Protein AF-I4G3A7-F1 (afdb_monomer_lite)

Structure (mmCIF, N/CA/C/O backbone):
data_AF-I4G3A7-F1
#
_entry.id   AF-I4G3A7-F1
#
loop_
_atom_site.group_PDB
_atom_site.id
_atom_site.type_symbol
_atom_site.label_atom_id
_atom_site.label_alt_id
_atom_site.label_comp_id
_atom_site.label_asym_id
_atom_site.label_entity_id
_atom_site.label_seq_id
_atom_site.pdbx_PDB_ins_code
_atom_sit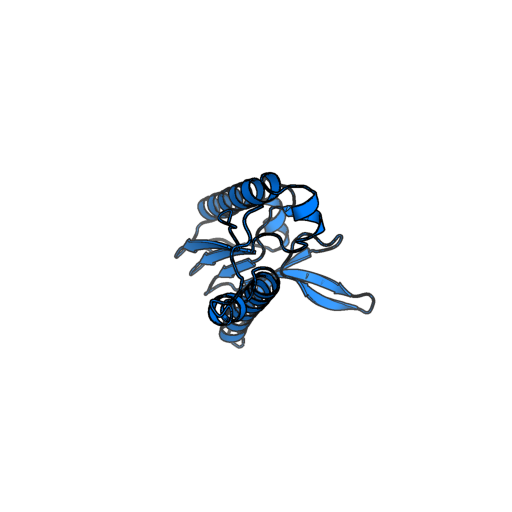e.Cartn_x
_atom_site.Cartn_y
_atom_site.Cartn_z
_atom_site.occupancy
_atom_site.B_iso_or_equiv
_atom_site.auth_seq_id
_atom_site.auth_comp_id
_atom_site.auth_asym_id
_atom_site.auth_atom_id
_atom_site.pdbx_PDB_model_num
ATOM 1 N N . MET A 1 1 ? 19.631 -20.816 -4.560 1.00 41.25 1 MET A N 1
ATOM 2 C CA . MET A 1 1 ? 18.477 -19.892 -4.597 1.00 41.25 1 MET A CA 1
ATOM 3 C C . MET A 1 1 ? 18.712 -18.832 -3.541 1.00 41.25 1 MET A C 1
ATOM 5 O O . MET A 1 1 ? 18.935 -19.203 -2.401 1.00 41.25 1 MET A O 1
ATOM 9 N N . SER A 1 2 ? 18.737 -17.554 -3.912 1.00 40.97 2 SER A N 1
ATOM 10 C CA . SER A 1 2 ? 18.621 -16.461 -2.939 1.00 40.97 2 SER A CA 1
ATOM 11 C C . SER A 1 2 ? 17.173 -16.440 -2.436 1.00 40.97 2 SER A C 1
ATOM 13 O O . SER A 1 2 ? 16.258 -16.617 -3.243 1.00 40.97 2 SER A O 1
ATOM 15 N N . GLU A 1 3 ? 16.963 -16.288 -1.128 1.00 55.00 3 GLU A N 1
ATOM 16 C CA . GLU A 1 3 ? 15.640 -16.064 -0.536 1.00 55.00 3 GLU A CA 1
ATOM 17 C C . GLU A 1 3 ? 15.055 -14.759 -1.095 1.00 55.00 3 GLU A C 1
ATOM 19 O O . GLU A 1 3 ? 15.382 -13.656 -0.658 1.00 55.00 3 GLU A O 1
ATOM 24 N N . ALA A 1 4 ? 14.222 -14.868 -2.128 1.00 68.75 4 ALA A N 1
ATOM 25 C CA . ALA A 1 4 ? 13.562 -13.717 -2.717 1.00 68.75 4 ALA A CA 1
ATOM 26 C C . ALA A 1 4 ? 12.291 -13.400 -1.922 1.00 68.75 4 ALA A C 1
ATOM 28 O O . ALA A 1 4 ? 11.333 -14.169 -1.927 1.00 68.75 4 ALA A O 1
ATOM 29 N N . VAL A 1 5 ? 12.262 -12.243 -1.258 1.00 76.12 5 VAL A N 1
ATOM 30 C CA . VAL A 1 5 ? 11.036 -11.726 -0.636 1.00 76.12 5 VAL A CA 1
ATOM 31 C C . VAL A 1 5 ? 10.069 -11.272 -1.734 1.00 76.12 5 VAL A C 1
ATOM 33 O O . VAL A 1 5 ? 10.369 -10.337 -2.481 1.00 76.12 5 VAL A O 1
ATOM 36 N N . TYR A 1 6 ? 8.917 -11.932 -1.847 1.00 79.44 6 TYR A N 1
ATOM 37 C CA . TYR A 1 6 ? 7.881 -11.590 -2.832 1.00 79.44 6 TYR A CA 1
ATOM 38 C C . TYR A 1 6 ? 6.841 -10.614 -2.282 1.00 79.44 6 TYR A C 1
ATOM 40 O O . TYR A 1 6 ? 6.357 -9.758 -3.016 1.00 79.44 6 TYR A O 1
ATOM 48 N N . ALA A 1 7 ? 6.540 -10.697 -0.986 1.00 85.69 7 ALA A N 1
ATOM 49 C CA . ALA A 1 7 ? 5.609 -9.795 -0.331 1.00 85.69 7 ALA A CA 1
ATOM 50 C C . ALA A 1 7 ? 6.022 -9.496 1.114 1.00 85.69 7 ALA A C 1
ATOM 52 O O . ALA A 1 7 ? 6.691 -10.306 1.755 1.00 85.69 7 ALA A O 1
ATOM 53 N N . ILE A 1 8 ? 5.598 -8.341 1.619 1.00 90.00 8 ILE A N 1
ATOM 54 C CA . ILE A 1 8 ? 5.742 -7.917 3.010 1.00 90.00 8 ILE A CA 1
ATOM 55 C C . ILE A 1 8 ? 4.391 -7.385 3.477 1.00 90.00 8 ILE A C 1
ATOM 57 O O . ILE A 1 8 ? 3.820 -6.494 2.851 1.00 90.00 8 ILE A O 1
ATOM 61 N N . GLY A 1 9 ? 3.894 -7.915 4.585 1.00 92.06 9 GLY A N 1
ATOM 62 C CA . GLY A 1 9 ? 2.643 -7.478 5.188 1.00 92.06 9 GLY A CA 1
ATOM 63 C C . GLY A 1 9 ? 2.838 -7.093 6.645 1.00 92.06 9 GLY A C 1
ATOM 64 O O . GLY A 1 9 ? 3.587 -7.759 7.359 1.00 92.06 9 GLY A O 1
ATOM 65 N N . GLU A 1 10 ? 2.130 -6.067 7.106 1.00 94.12 10 GLU A N 1
ATOM 66 C CA . GLU A 1 10 ? 1.917 -5.825 8.536 1.00 94.12 10 GLU A CA 1
ATOM 67 C C . GLU A 1 10 ? 0.415 -5.882 8.844 1.00 94.12 10 GLU A C 1
ATOM 69 O O . GLU A 1 10 ? -0.400 -5.396 8.063 1.00 94.12 10 GLU A O 1
ATOM 74 N N . VAL A 1 11 ? 0.043 -6.505 9.967 1.00 95.31 11 VAL A N 1
ATOM 75 C CA . VAL A 1 11 ? -1.351 -6.626 10.424 1.00 95.31 11 VAL A CA 1
ATOM 76 C C . VAL A 1 11 ? -1.489 -5.949 11.783 1.00 95.31 11 VAL A C 1
ATOM 78 O O . VAL A 1 11 ? -0.660 -6.158 12.673 1.00 95.31 11 VAL A O 1
ATOM 81 N N . LYS A 1 12 ? -2.524 -5.126 11.940 1.00 93.81 12 LYS A N 1
ATOM 82 C CA . LYS A 1 12 ? -2.863 -4.384 13.161 1.00 93.81 12 LYS A CA 1
ATOM 83 C C . LYS A 1 12 ? -4.357 -4.502 13.457 1.00 93.81 12 LYS A C 1
ATOM 85 O O . LYS A 1 12 ? -5.128 -4.890 12.590 1.00 93.81 12 LYS A O 1
ATOM 90 N N . SER A 1 13 ? -4.760 -4.169 14.679 1.00 94.06 13 SER A N 1
ATOM 91 C CA . SER A 1 13 ? -6.169 -3.956 15.018 1.00 94.06 13 SER A CA 1
ATOM 92 C C . SER A 1 13 ? -6.545 -2.509 14.684 1.00 94.06 13 SER A C 1
ATOM 94 O O . SER A 1 13 ? -6.498 -2.116 13.519 1.00 94.06 13 SER A O 1
ATOM 96 N N . VAL A 1 14 ? -6.834 -1.693 15.691 1.00 94.25 14 VAL A N 1
ATOM 97 C CA . VAL A 1 14 ? -7.129 -0.269 15.555 1.00 94.25 14 VAL A CA 1
ATOM 98 C C . VAL A 1 14 ? -5.824 0.524 15.580 1.00 94.25 14 VAL A C 1
ATOM 100 O O . VAL A 1 14 ? -5.023 0.382 16.507 1.00 94.25 14 VAL A O 1
ATOM 103 N N . ILE A 1 15 ? -5.594 1.362 14.570 1.00 93.50 15 ILE A N 1
ATOM 104 C CA . ILE A 1 15 ? -4.340 2.106 14.413 1.00 93.50 15 ILE A CA 1
ATOM 105 C C . ILE A 1 15 ? -4.566 3.616 14.500 1.00 93.50 15 ILE A C 1
ATOM 107 O O . ILE A 1 15 ? -5.351 4.203 13.760 1.00 93.50 15 ILE A O 1
ATOM 111 N N . ARG A 1 16 ? -3.844 4.270 15.411 1.00 93.94 16 ARG A N 1
ATOM 112 C CA . ARG A 1 16 ? -3.845 5.733 15.550 1.00 93.94 16 ARG A CA 1
ATOM 113 C C . ARG A 1 16 ? -2.884 6.366 14.554 1.00 93.94 16 ARG A C 1
ATOM 115 O O . ARG A 1 16 ? -1.904 5.738 14.161 1.00 93.94 16 ARG A O 1
ATOM 122 N N . ARG A 1 17 ? -3.080 7.652 14.237 1.00 91.31 17 ARG A N 1
ATOM 123 C CA . ARG A 1 17 ? -2.262 8.390 13.251 1.00 91.31 17 ARG A CA 1
ATOM 124 C C . ARG A 1 17 ? -0.752 8.204 13.438 1.00 91.31 17 ARG A C 1
ATOM 126 O O . ARG A 1 17 ? -0.048 7.919 12.478 1.00 91.31 17 ARG A O 1
ATOM 133 N N . ARG A 1 18 ? -0.243 8.339 14.668 1.00 92.44 18 ARG A N 1
ATOM 134 C CA . ARG A 1 18 ? 1.196 8.186 14.952 1.00 92.44 18 ARG A CA 1
ATOM 135 C C . ARG A 1 18 ? 1.696 6.778 14.624 1.00 92.44 18 ARG A C 1
ATOM 137 O O . ARG A 1 18 ? 2.738 6.620 13.998 1.00 92.44 18 ARG A O 1
ATOM 144 N N . ASP A 1 19 ? 0.954 5.762 15.046 1.00 93.19 19 ASP A N 1
ATOM 145 C CA . ASP A 1 19 ? 1.348 4.368 14.844 1.00 93.19 19 ASP A CA 1
ATOM 146 C C . ASP A 1 19 ? 1.175 3.955 13.375 1.00 93.19 19 ASP A C 1
ATOM 148 O O . ASP A 1 19 ? 1.957 3.153 12.871 1.00 93.19 19 ASP A O 1
ATOM 152 N N . PHE A 1 20 ? 0.227 4.573 12.666 1.00 92.38 20 PHE A N 1
ATOM 153 C CA . PHE A 1 20 ? 0.065 4.460 11.221 1.00 92.38 20 PHE A CA 1
ATOM 154 C C . PHE A 1 20 ? 1.276 5.002 10.466 1.00 92.38 20 PHE A C 1
ATOM 156 O O . PHE A 1 20 ? 1.866 4.268 9.678 1.00 92.38 20 PHE A O 1
ATOM 163 N N . ILE A 1 21 ? 1.703 6.234 10.766 1.00 92.25 21 ILE A N 1
ATOM 164 C CA . ILE A 1 21 ? 2.908 6.846 10.178 1.00 92.25 21 ILE A CA 1
ATOM 165 C C . ILE A 1 21 ? 4.135 5.959 10.428 1.00 92.25 21 ILE A C 1
ATOM 167 O O . ILE A 1 21 ? 4.915 5.696 9.514 1.00 92.25 21 ILE A O 1
ATOM 171 N N . ASN A 1 22 ? 4.280 5.433 11.647 1.00 93.81 22 ASN A N 1
ATOM 172 C CA . ASN A 1 22 ? 5.375 4.522 11.975 1.00 93.81 22 ASN A CA 1
ATOM 173 C C . ASN A 1 22 ? 5.309 3.221 11.159 1.00 93.81 22 ASN A C 1
ATOM 175 O O . ASN A 1 22 ? 6.332 2.761 10.653 1.00 93.81 22 ASN A O 1
ATOM 179 N N . ALA A 1 23 ? 4.121 2.623 11.022 1.00 93.06 23 ALA A N 1
ATOM 180 C CA . ALA A 1 23 ? 3.931 1.375 10.288 1.00 93.06 23 ALA A CA 1
ATOM 181 C C . ALA A 1 23 ? 4.253 1.538 8.796 1.00 93.06 23 ALA A C 1
ATOM 183 O O . ALA A 1 23 ? 5.018 0.740 8.249 1.00 93.06 23 ALA A O 1
ATOM 184 N N . ILE A 1 24 ? 3.734 2.590 8.151 1.00 91.44 24 ILE A N 1
ATOM 185 C CA . ILE A 1 24 ? 3.969 2.813 6.720 1.00 91.44 24 ILE A CA 1
ATOM 186 C C . ILE A 1 24 ? 5.441 3.153 6.432 1.00 91.44 24 ILE A C 1
ATOM 188 O O . ILE A 1 24 ? 6.042 2.638 5.491 1.00 91.44 24 ILE A O 1
ATOM 192 N N . ASN A 1 25 ? 6.102 3.948 7.276 1.00 93.75 25 ASN A N 1
ATOM 193 C CA . ASN A 1 25 ? 7.506 4.288 7.033 1.00 93.75 25 ASN A CA 1
ATOM 194 C C . ASN A 1 25 ? 8.439 3.101 7.310 1.00 93.75 25 ASN A C 1
ATOM 196 O O . ASN A 1 25 ? 9.366 2.845 6.537 1.00 93.75 25 ASN A O 1
ATOM 200 N N . LYS A 1 26 ? 8.136 2.284 8.326 1.00 93.25 26 LYS A N 1
ATOM 201 C CA . LYS A 1 26 ? 8.852 1.027 8.587 1.00 93.25 26 LYS A CA 1
ATOM 202 C C . LYS A 1 26 ? 8.747 0.057 7.411 1.00 93.25 26 LYS A C 1
ATOM 204 O O . LYS A 1 26 ? 9.768 -0.446 6.938 1.00 93.25 26 LYS A O 1
ATOM 209 N N . LEU A 1 27 ? 7.535 -0.202 6.921 1.00 91.81 27 LEU A N 1
ATOM 210 C CA . LEU A 1 27 ? 7.332 -1.071 5.763 1.00 91.81 27 LEU A CA 1
ATOM 211 C C . LEU A 1 27 ? 8.003 -0.487 4.504 1.00 91.81 27 LEU A C 1
ATOM 213 O O . LEU A 1 27 ? 8.533 -1.239 3.684 1.00 91.81 27 LEU A O 1
ATOM 217 N N . SER A 1 28 ? 8.012 0.842 4.341 1.00 91.00 28 SER A N 1
ATOM 218 C CA . SER A 1 28 ? 8.612 1.501 3.170 1.00 91.00 28 SER A CA 1
ATOM 219 C C . SER A 1 28 ? 10.129 1.342 3.183 1.00 91.00 28 SER A C 1
ATOM 221 O O . SER A 1 28 ? 10.735 1.024 2.159 1.00 91.00 28 SER A O 1
ATOM 223 N N . MET A 1 29 ? 10.744 1.451 4.363 1.00 92.62 29 MET A N 1
ATOM 224 C CA . MET A 1 29 ? 12.166 1.179 4.556 1.00 92.62 29 MET A CA 1
ATOM 225 C C . MET A 1 29 ? 12.516 -0.283 4.243 1.00 92.62 29 MET A C 1
ATOM 227 O O . MET A 1 29 ? 13.498 -0.550 3.553 1.00 92.62 29 MET A O 1
ATOM 231 N N . GLN A 1 30 ? 11.696 -1.243 4.682 1.00 90.94 30 GLN A N 1
ATOM 232 C CA . GLN A 1 30 ? 11.895 -2.659 4.344 1.00 90.94 30 GLN A CA 1
ATOM 233 C C . GLN A 1 30 ? 11.807 -2.902 2.832 1.00 90.94 30 GLN A C 1
ATOM 235 O O . GLN A 1 30 ? 12.666 -3.574 2.256 1.00 90.94 30 GLN A O 1
ATOM 240 N N . LYS A 1 31 ? 10.809 -2.306 2.166 1.00 88.12 31 LYS A N 1
ATOM 241 C CA . LYS A 1 31 ? 10.662 -2.371 0.707 1.00 88.12 31 LYS A CA 1
ATOM 242 C C . LYS A 1 31 ? 11.866 -1.759 -0.010 1.00 88.12 31 LYS A C 1
ATOM 244 O O . LYS A 1 31 ? 12.359 -2.364 -0.962 1.00 88.12 31 LYS A O 1
ATOM 249 N N . LYS A 1 32 ? 12.383 -0.624 0.473 1.00 88.12 32 LYS A N 1
ATOM 250 C CA . LYS A 1 32 ? 13.619 -0.003 -0.023 1.00 88.12 32 LYS A CA 1
ATOM 251 C C . LYS A 1 32 ? 14.809 -0.952 0.080 1.00 88.12 32 LYS A C 1
ATOM 253 O O . LYS A 1 32 ? 15.472 -1.169 -0.923 1.00 88.12 32 LYS A O 1
ATOM 258 N N . LEU A 1 33 ? 15.053 -1.571 1.237 1.00 88.19 33 LEU A N 1
ATOM 259 C CA . LEU A 1 33 ? 16.170 -2.513 1.410 1.00 88.19 33 LEU A CA 1
ATOM 260 C C . LEU A 1 33 ? 16.102 -3.690 0.422 1.00 88.19 33 LEU A C 1
ATOM 262 O O . LEU A 1 33 ? 17.120 -4.092 -0.144 1.00 88.19 33 LEU A O 1
ATOM 266 N N . ILE A 1 34 ? 14.905 -4.221 0.165 1.00 84.00 34 ILE A N 1
ATOM 267 C CA . ILE A 1 34 ? 14.716 -5.316 -0.800 1.00 84.00 34 ILE A CA 1
ATOM 268 C C . ILE A 1 34 ? 14.919 -4.842 -2.240 1.00 84.00 34 ILE A C 1
ATOM 270 O O . ILE A 1 34 ? 15.523 -5.554 -3.038 1.00 84.00 34 ILE A O 1
ATOM 274 N N . LEU A 1 35 ? 14.414 -3.662 -2.599 1.00 79.31 35 LEU A N 1
ATOM 275 C CA . LEU A 1 35 ? 14.599 -3.106 -3.940 1.00 79.31 35 LEU A CA 1
ATOM 276 C C . LEU A 1 35 ? 16.060 -2.723 -4.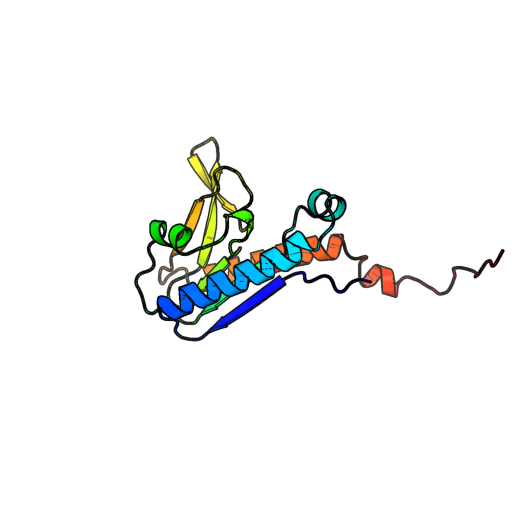202 1.00 79.31 35 LEU A C 1
ATOM 278 O O . LEU A 1 35 ? 16.583 -3.006 -5.279 1.00 79.31 35 LEU A O 1
ATOM 282 N N . ASP A 1 36 ? 16.728 -2.144 -3.209 1.00 82.88 36 ASP A N 1
ATOM 283 C CA . ASP A 1 36 ? 18.104 -1.672 -3.322 1.00 82.88 36 ASP A CA 1
ATOM 284 C C . ASP A 1 36 ? 19.110 -2.825 -3.369 1.00 82.88 36 ASP A C 1
ATOM 286 O O . ASP A 1 36 ? 20.082 -2.755 -4.119 1.00 82.88 36 ASP A O 1
ATOM 290 N N . SER A 1 37 ? 18.851 -3.912 -2.638 1.00 79.19 37 SER A N 1
ATOM 291 C CA . SER A 1 37 ? 19.680 -5.128 -2.672 1.00 79.19 37 SER A CA 1
ATOM 292 C C . SER A 1 37 ? 19.560 -5.924 -3.976 1.00 79.19 37 SER A C 1
ATOM 294 O O . SER A 1 37 ? 20.381 -6.801 -4.243 1.00 79.19 37 SER A O 1
ATOM 296 N N . ARG A 1 38 ? 18.559 -5.627 -4.814 1.00 74.94 38 ARG A N 1
ATOM 297 C CA . ARG A 1 38 ? 18.380 -6.254 -6.128 1.00 74.94 38 ARG A CA 1
ATOM 298 C C . ARG A 1 38 ? 19.239 -5.545 -7.175 1.00 74.94 38 ARG A C 1
ATOM 300 O O . ARG A 1 38 ? 19.144 -4.327 -7.337 1.00 74.94 38 ARG A O 1
ATOM 307 N N . ASP A 1 39 ? 20.026 -6.330 -7.912 1.00 68.56 39 ASP A N 1
ATOM 308 C CA . ASP A 1 39 ? 20.852 -5.875 -9.041 1.00 68.56 39 ASP A CA 1
ATOM 309 C C . ASP A 1 39 ? 20.003 -5.140 -10.100 1.00 68.56 39 ASP A C 1
ATOM 311 O O . ASP A 1 39 ? 18.814 -5.403 -10.271 1.00 68.56 39 ASP A O 1
ATOM 315 N N . GLU A 1 40 ? 20.604 -4.236 -10.863 1.00 66.56 40 GLU A N 1
ATOM 316 C CA . GLU A 1 40 ? 19.956 -3.456 -11.916 1.00 66.56 40 GLU A CA 1
ATOM 317 C C . GLU A 1 40 ? 19.324 -4.353 -12.996 1.00 66.56 40 GLU A C 1
ATOM 319 O O . GLU A 1 40 ? 18.219 -4.082 -13.476 1.00 66.56 40 GLU A O 1
ATOM 324 N N . LYS A 1 41 ? 19.965 -5.488 -13.319 1.00 60.66 41 LYS A N 1
ATOM 325 C CA . LYS A 1 41 ? 19.377 -6.530 -14.182 1.00 60.66 41 LYS A CA 1
ATOM 326 C C . LYS A 1 41 ? 18.113 -7.127 -13.572 1.00 60.66 41 LYS A C 1
ATOM 328 O O . LYS A 1 41 ? 17.165 -7.426 -14.297 1.00 60.66 41 LYS A O 1
ATOM 333 N N . PHE A 1 42 ? 18.084 -7.276 -12.250 1.00 59.62 42 PHE A N 1
ATOM 334 C CA . PHE A 1 42 ? 16.904 -7.709 -11.517 1.00 59.62 42 PHE A CA 1
ATOM 335 C C . PHE A 1 42 ? 15.828 -6.606 -11.570 1.00 59.62 42 PHE A C 1
ATOM 337 O O . PHE A 1 42 ? 14.701 -6.868 -11.959 1.00 59.62 42 PHE A O 1
ATOM 344 N N . ARG A 1 43 ? 16.155 -5.339 -11.324 1.00 59.81 43 ARG A N 1
ATOM 345 C CA . ARG A 1 43 ? 15.174 -4.238 -11.422 1.00 59.81 43 ARG A CA 1
ATOM 346 C C . ARG A 1 43 ? 14.562 -4.096 -12.827 1.00 59.81 43 ARG A C 1
ATOM 348 O O . ARG A 1 43 ? 13.366 -3.858 -12.949 1.00 59.81 43 ARG A O 1
ATOM 355 N N . LYS A 1 44 ? 15.354 -4.305 -13.888 1.00 56.16 44 LYS A N 1
ATOM 356 C CA . LYS A 1 44 ? 14.894 -4.274 -15.293 1.00 56.16 44 LYS A CA 1
ATOM 357 C C . LYS A 1 44 ? 14.067 -5.504 -15.691 1.00 56.16 44 LYS A C 1
ATOM 359 O O . LYS A 1 44 ? 13.093 -5.370 -16.429 1.00 56.16 44 LYS A O 1
ATOM 364 N N . LYS A 1 45 ? 14.444 -6.701 -15.221 1.00 47.09 45 LYS A N 1
ATOM 365 C CA . LYS A 1 45 ? 13.752 -7.970 -15.524 1.00 47.09 45 LYS A CA 1
ATOM 366 C C . LYS A 1 45 ? 12.479 -8.150 -14.695 1.00 47.09 45 LYS A C 1
ATOM 368 O O . LYS A 1 45 ? 11.474 -8.644 -15.198 1.00 47.09 45 LYS A O 1
ATOM 373 N N . TYR A 1 46 ? 12.517 -7.724 -13.439 1.00 50.38 46 TYR A N 1
ATOM 374 C CA . TYR A 1 46 ? 11.424 -7.810 -12.487 1.00 50.38 46 TYR A CA 1
ATOM 375 C C . TYR A 1 46 ? 10.794 -6.426 -12.354 1.00 50.38 46 TYR A C 1
ATOM 377 O O . TYR A 1 46 ? 11.014 -5.708 -11.383 1.00 50.38 46 TYR A O 1
ATOM 385 N N . LYS A 1 47 ? 9.932 -6.089 -13.323 1.00 53.28 47 LYS A N 1
ATOM 386 C CA . LYS A 1 47 ? 8.986 -4.960 -13.219 1.00 53.28 47 LYS A CA 1
ATOM 387 C C . LYS A 1 47 ? 8.078 -5.053 -11.974 1.00 53.28 47 LYS A C 1
ATOM 389 O O . LYS A 1 47 ? 7.334 -4.124 -11.682 1.00 53.28 47 LYS A O 1
ATOM 394 N N . HIS A 1 48 ? 8.124 -6.172 -11.249 1.00 59.56 48 HIS A N 1
ATOM 395 C CA . HIS A 1 48 ? 7.388 -6.420 -10.020 1.00 59.56 48 HIS A CA 1
ATOM 396 C C . HIS A 1 48 ? 8.270 -6.104 -8.808 1.00 59.56 48 HIS A C 1
ATOM 398 O O . HIS A 1 48 ? 9.117 -6.896 -8.386 1.00 59.56 48 HIS A O 1
ATOM 404 N N . GLN A 1 49 ? 8.056 -4.919 -8.242 1.00 71.62 49 GLN A N 1
ATOM 405 C CA . GLN A 1 49 ? 8.464 -4.622 -6.872 1.00 71.62 49 GLN A CA 1
ATOM 406 C C . GLN A 1 49 ? 7.834 -5.639 -5.911 1.00 71.62 49 GLN A C 1
ATOM 408 O O . GLN A 1 49 ? 6.723 -6.083 -6.201 1.00 71.62 49 GLN A O 1
ATOM 413 N N . PRO A 1 50 ? 8.468 -5.985 -4.773 1.00 80.38 50 PRO A N 1
ATOM 414 C CA . PRO A 1 50 ? 7.799 -6.806 -3.770 1.00 80.38 50 PRO A CA 1
ATOM 415 C C . PRO A 1 50 ? 6.483 -6.139 -3.359 1.00 80.38 50 PRO A C 1
ATOM 417 O O . PRO A 1 50 ? 6.440 -4.920 -3.147 1.00 80.38 50 PRO A O 1
ATOM 420 N N . LEU A 1 51 ? 5.419 -6.935 -3.268 1.00 85.31 51 LEU A N 1
ATOM 421 C CA . LEU A 1 51 ? 4.124 -6.447 -2.819 1.00 85.31 51 LEU A CA 1
ATOM 422 C C . LEU A 1 51 ? 4.223 -6.044 -1.348 1.00 85.31 51 LEU A C 1
ATOM 424 O O . LEU A 1 51 ? 4.568 -6.874 -0.515 1.00 85.31 51 LEU A O 1
ATOM 428 N N . SER A 1 52 ? 3.908 -4.800 -1.006 1.00 89.12 52 SER A N 1
ATOM 429 C CA . SER A 1 52 ? 3.823 -4.372 0.389 1.00 89.12 52 SER A CA 1
ATOM 430 C C . SER A 1 52 ? 2.421 -3.914 0.754 1.00 89.12 52 SER A C 1
ATOM 432 O O . SER A 1 52 ? 1.791 -3.165 0.003 1.00 89.12 52 SER A O 1
ATOM 434 N N . PHE A 1 53 ? 1.928 -4.378 1.902 1.00 92.62 53 PHE A N 1
ATOM 435 C CA . PHE A 1 53 ? 0.593 -4.035 2.371 1.00 92.62 53 PHE A CA 1
ATOM 436 C C . PHE A 1 53 ? 0.487 -3.893 3.892 1.00 92.62 53 PHE A C 1
ATOM 438 O O . PHE A 1 53 ? 1.225 -4.519 4.651 1.00 92.62 53 PHE A O 1
ATOM 445 N N . LEU A 1 54 ? -0.477 -3.085 4.328 1.00 93.50 54 LEU A N 1
ATOM 446 C CA . LEU A 1 54 ? -0.908 -2.971 5.722 1.00 93.50 54 LEU A CA 1
ATOM 447 C C . LEU A 1 54 ? -2.368 -3.420 5.818 1.00 93.50 54 LEU A C 1
ATOM 449 O O . LEU A 1 54 ? -3.191 -2.961 5.033 1.00 93.50 54 LEU A O 1
ATOM 453 N N . ILE A 1 55 ? -2.691 -4.295 6.768 1.00 94.88 55 ILE A N 1
ATOM 454 C CA . ILE A 1 55 ? -4.072 -4.659 7.108 1.00 94.88 55 ILE A CA 1
ATOM 455 C C . ILE A 1 55 ? -4.365 -4.145 8.514 1.00 94.88 55 ILE A C 1
ATOM 457 O O . ILE A 1 55 ? -3.569 -4.352 9.431 1.00 94.88 55 ILE A O 1
ATOM 461 N N . CYS A 1 56 ? -5.502 -3.487 8.693 1.00 94.06 56 CYS A N 1
ATOM 462 C CA . CYS A 1 56 ? -5.992 -3.050 9.990 1.00 94.06 56 CYS A CA 1
ATOM 463 C C . CYS A 1 56 ? -7.501 -3.257 10.116 1.00 94.06 56 CYS A C 1
ATOM 465 O O . CYS A 1 56 ? -8.211 -3.355 9.119 1.00 94.06 56 CYS A O 1
ATOM 467 N N . GLU A 1 57 ? -7.984 -3.344 11.350 1.00 93.50 57 GLU A N 1
ATOM 468 C CA . GLU A 1 57 ? -9.419 -3.351 11.639 1.00 93.50 57 GLU A CA 1
ATOM 469 C C . GLU A 1 57 ? -10.016 -1.977 11.322 1.00 93.50 57 GLU A C 1
ATOM 471 O O . GLU A 1 57 ? -10.986 -1.889 10.576 1.00 93.50 57 GLU A O 1
ATOM 476 N N . LYS A 1 58 ? -9.378 -0.912 11.831 1.00 91.25 58 LYS A N 1
ATOM 477 C CA . LYS A 1 58 ? -9.847 0.473 11.715 1.00 91.25 58 LYS A CA 1
ATOM 478 C C . LYS A 1 58 ? -8.706 1.488 11.823 1.00 91.25 58 LYS A C 1
ATOM 480 O O . LYS A 1 58 ? -7.782 1.308 12.623 1.00 91.25 58 LYS A O 1
ATOM 485 N N . LEU A 1 59 ? -8.814 2.601 11.103 1.00 90.62 59 LEU A N 1
ATOM 486 C CA . LEU A 1 59 ? -8.040 3.825 11.303 1.00 90.62 59 LEU A CA 1
ATOM 487 C C . LEU A 1 59 ? -8.734 4.721 12.347 1.00 90.62 59 LEU A C 1
ATOM 489 O O . LEU A 1 59 ? -9.796 5.287 12.110 1.00 90.62 59 LEU A O 1
ATOM 493 N N . ASP A 1 60 ? -8.112 4.909 13.511 1.00 91.69 60 ASP A N 1
ATOM 494 C CA . ASP A 1 60 ? -8.597 5.818 14.568 1.00 91.69 60 ASP A CA 1
ATOM 495 C C . ASP A 1 60 ? -8.130 7.262 14.317 1.00 91.69 60 ASP A C 1
ATOM 497 O O . ASP A 1 60 ? -7.452 7.892 15.132 1.00 91.69 60 ASP A O 1
ATOM 501 N N . PHE A 1 61 ? -8.368 7.741 13.096 1.00 87.75 61 PHE A N 1
ATOM 502 C CA . PHE A 1 61 ? -8.132 9.111 12.651 1.00 87.75 61 PHE A CA 1
ATOM 503 C C . PHE A 1 61 ? -8.757 9.318 11.269 1.00 87.75 61 PHE A C 1
ATOM 505 O O . PHE A 1 61 ? -8.878 8.389 10.476 1.00 87.75 61 PHE A O 1
ATOM 512 N N . ASN A 1 62 ? -9.099 10.563 10.942 1.00 80.00 62 ASN A N 1
ATOM 513 C CA . ASN A 1 62 ? -9.577 10.890 9.604 1.00 80.00 62 ASN A CA 1
ATOM 514 C C . ASN A 1 62 ? -8.390 10.923 8.626 1.00 80.00 62 ASN A C 1
ATOM 516 O O . ASN A 1 62 ? -7.566 11.839 8.679 1.00 80.00 62 ASN A O 1
ATOM 520 N N . CYS A 1 63 ? -8.273 9.906 7.773 1.00 70.50 63 CYS A N 1
ATOM 521 C CA . CYS A 1 63 ? -7.243 9.832 6.744 1.00 70.50 63 CYS A CA 1
ATOM 522 C C . CYS A 1 63 ? -7.814 10.320 5.411 1.00 70.50 63 CYS A C 1
ATOM 524 O O . CYS A 1 63 ? -8.396 9.541 4.655 1.00 70.50 63 CYS A O 1
ATOM 526 N N . LYS A 1 64 ? -7.647 11.611 5.100 1.00 69.94 64 LYS A N 1
ATOM 527 C CA . LYS A 1 64 ? -7.938 12.091 3.747 1.00 69.94 64 LYS A CA 1
ATOM 528 C C . LYS A 1 64 ? -6.876 11.594 2.774 1.00 69.94 64 LYS A C 1
ATOM 530 O O . LYS A 1 64 ? -5.707 11.435 3.114 1.00 69.94 64 LYS A O 1
ATOM 535 N N . VAL A 1 65 ? -7.314 11.392 1.540 1.00 59.56 65 VAL A N 1
ATOM 536 C CA . VAL A 1 65 ? -6.505 10.926 0.409 1.00 59.56 65 VAL A CA 1
ATOM 537 C C . VAL A 1 65 ? -5.263 11.776 0.186 1.00 59.56 65 VAL A C 1
ATOM 539 O O . VAL A 1 65 ? -4.159 11.252 0.075 1.00 59.56 65 VAL A O 1
ATOM 542 N N . SER A 1 66 ? -5.490 13.090 0.134 1.00 60.28 66 SER A N 1
ATOM 543 C CA . SER A 1 66 ? -4.487 14.125 -0.098 1.00 60.28 66 SER A CA 1
ATOM 544 C C . SER A 1 66 ? -3.355 14.051 0.914 1.00 60.28 66 SER A C 1
ATOM 546 O O . SER A 1 66 ? -2.213 14.337 0.582 1.00 60.28 66 SER A O 1
ATOM 548 N N . ASP A 1 67 ? -3.672 13.611 2.128 1.00 66.75 67 ASP A N 1
ATOM 549 C CA . ASP A 1 67 ? -2.743 13.638 3.243 1.00 66.75 67 ASP A CA 1
ATOM 550 C C . ASP A 1 67 ? -1.848 12.394 3.221 1.00 66.75 67 ASP A C 1
ATOM 552 O O . ASP A 1 67 ? -0.746 12.430 3.753 1.00 66.75 67 ASP A O 1
ATOM 556 N N . LEU A 1 68 ? -2.284 11.284 2.607 1.00 76.12 68 LEU A N 1
ATOM 557 C CA . LEU A 1 68 ? -1.599 9.997 2.727 1.00 76.12 68 LEU A CA 1
ATOM 558 C C . LEU A 1 68 ? -0.208 10.007 2.080 1.00 76.12 68 LEU A C 1
ATOM 560 O O . LEU A 1 68 ? 0.731 9.476 2.669 1.00 76.12 68 LEU A O 1
ATOM 564 N N . SER A 1 69 ? -0.053 10.635 0.910 1.00 76.00 69 SER A N 1
ATOM 565 C CA . SER A 1 69 ? 1.256 10.781 0.257 1.00 76.00 69 SER A CA 1
ATOM 566 C C . SER A 1 69 ? 2.235 11.621 1.077 1.00 76.00 69 SER A C 1
ATOM 568 O O . SER A 1 69 ? 3.434 11.361 1.031 1.00 76.00 69 SER A O 1
ATOM 570 N N . GLU A 1 70 ? 1.733 12.590 1.846 1.00 82.81 70 GLU A N 1
ATOM 571 C CA . GLU A 1 70 ? 2.544 13.475 2.693 1.00 82.81 70 GLU A CA 1
ATOM 572 C C . GLU A 1 70 ? 3.041 12.781 3.971 1.00 82.81 70 GLU A C 1
ATOM 574 O O . GLU A 1 70 ? 3.980 13.251 4.609 1.00 82.81 70 GLU A O 1
ATOM 579 N N . LEU A 1 71 ? 2.433 11.651 4.356 1.00 86.94 71 LEU A N 1
ATOM 580 C CA . LEU A 1 71 ? 2.840 10.875 5.533 1.00 86.94 71 LEU A CA 1
ATOM 581 C C . LEU A 1 71 ? 4.063 9.980 5.287 1.00 86.94 71 LEU A C 1
ATOM 583 O O . LEU A 1 71 ? 4.627 9.442 6.246 1.00 86.94 71 LEU A O 1
ATOM 587 N N . TYR A 1 72 ? 4.454 9.789 4.027 1.00 88.00 72 TYR A N 1
ATOM 588 C CA . TYR A 1 72 ? 5.618 8.991 3.662 1.00 88.00 72 TYR A CA 1
ATOM 589 C C . TYR A 1 72 ? 6.897 9.831 3.667 1.00 88.00 72 TYR A C 1
ATOM 591 O O . TYR A 1 72 ? 6.978 10.879 3.036 1.00 88.00 72 TYR A O 1
ATOM 599 N N . GLU A 1 73 ? 7.940 9.313 4.309 1.00 92.12 73 GLU A N 1
ATOM 600 C CA . GLU A 1 73 ? 9.274 9.927 4.349 1.00 92.12 73 GLU A CA 1
ATOM 601 C C . GLU A 1 73 ? 10.111 9.602 3.100 1.00 92.12 73 GLU A C 1
ATOM 603 O O . GLU A 1 73 ? 11.066 10.307 2.772 1.00 92.12 73 GLU A O 1
ATOM 608 N N . LEU A 1 74 ? 9.780 8.508 2.407 1.00 89.00 74 LEU A N 1
ATOM 609 C CA . LEU A 1 74 ? 10.502 8.022 1.232 1.00 89.00 74 LEU A CA 1
ATOM 610 C C . LEU A 1 74 ? 9.760 8.357 -0.076 1.00 89.00 74 LEU A C 1
ATOM 612 O O . LEU A 1 74 ? 8.537 8.497 -0.068 1.00 89.00 74 LEU A O 1
ATOM 616 N N . PRO A 1 75 ? 10.471 8.423 -1.223 1.00 85.12 75 PRO A N 1
ATOM 617 C CA . PRO A 1 75 ? 9.849 8.611 -2.536 1.00 85.12 75 PRO A CA 1
ATOM 618 C C . PRO A 1 75 ? 8.789 7.554 -2.878 1.00 85.12 75 PRO A C 1
ATOM 620 O O . PRO A 1 75 ? 8.871 6.413 -2.414 1.00 85.12 75 PRO A O 1
ATOM 623 N N . SER A 1 76 ? 7.851 7.912 -3.765 1.00 80.31 76 SER A N 1
ATOM 624 C CA . SER A 1 76 ? 6.689 7.091 -4.159 1.00 80.31 76 SER A CA 1
ATOM 625 C C . SER A 1 76 ? 7.035 5.661 -4.569 1.00 80.31 76 SER A C 1
ATOM 627 O O . SER A 1 76 ? 6.330 4.724 -4.206 1.00 80.31 76 SER A O 1
ATOM 629 N N . ILE A 1 77 ? 8.181 5.456 -5.222 1.00 78.69 77 ILE A N 1
ATOM 630 C CA . ILE A 1 77 ? 8.687 4.130 -5.604 1.00 78.69 77 ILE A CA 1
ATOM 631 C C . ILE A 1 77 ? 8.772 3.135 -4.427 1.00 78.69 77 ILE A C 1
ATOM 633 O O . ILE A 1 77 ? 8.717 1.923 -4.649 1.00 78.69 77 ILE A O 1
ATOM 637 N N . TYR A 1 78 ? 8.883 3.617 -3.186 1.00 85.56 78 TYR A N 1
ATOM 638 C CA . TYR A 1 78 ? 8.968 2.796 -1.975 1.00 85.56 78 TYR A CA 1
ATOM 639 C C . TYR A 1 78 ? 7.655 2.699 -1.189 1.00 85.56 78 TYR A C 1
ATOM 641 O O . TYR A 1 78 ? 7.599 1.939 -0.222 1.00 85.56 78 TYR A O 1
ATOM 649 N N . HIS A 1 79 ? 6.604 3.415 -1.597 1.00 86.12 79 HIS A N 1
ATOM 650 C CA . HIS A 1 79 ? 5.307 3.405 -0.914 1.00 86.12 79 HIS A CA 1
ATOM 651 C C . HIS A 1 79 ? 4.627 2.029 -0.986 1.00 86.12 79 HIS A C 1
ATOM 653 O O . HIS A 1 79 ? 5.005 1.147 -1.777 1.00 86.12 79 HIS A O 1
ATOM 659 N N . HIS A 1 80 ? 3.618 1.827 -0.134 1.00 86.44 80 HIS A N 1
ATOM 660 C CA . HIS A 1 80 ? 2.859 0.574 -0.092 1.00 86.44 80 HIS A CA 1
ATOM 661 C C . HIS A 1 80 ? 1.948 0.419 -1.269 1.00 86.44 80 HIS A C 1
ATOM 663 O O . HIS A 1 80 ? 1.328 1.374 -1.688 1.00 86.44 80 HIS A O 1
ATOM 669 N N . ASN A 1 81 ? 1.818 -0.812 -1.743 1.00 86.00 81 ASN A N 1
ATOM 670 C CA . ASN A 1 81 ? 0.906 -1.143 -2.822 1.00 86.00 81 ASN A CA 1
ATOM 671 C C . ASN A 1 81 ? -0.559 -0.997 -2.380 1.00 86.00 81 ASN A C 1
ATOM 673 O O . ASN A 1 81 ? -1.407 -0.567 -3.165 1.00 86.00 81 ASN A O 1
ATOM 677 N N . MET A 1 82 ? -0.853 -1.391 -1.135 1.00 88.12 82 MET A N 1
ATOM 678 C CA . MET A 1 82 ? -2.210 -1.417 -0.593 1.00 88.12 82 MET A CA 1
ATOM 679 C C . MET A 1 82 ? -2.240 -1.184 0.919 1.00 88.12 82 MET A C 1
ATOM 681 O O . MET A 1 82 ? -1.377 -1.669 1.648 1.00 88.12 82 MET A O 1
ATOM 685 N N . ILE A 1 83 ? -3.288 -0.526 1.405 1.00 90.56 83 ILE A N 1
ATOM 686 C CA . ILE A 1 83 ? -3.660 -0.518 2.823 1.00 90.56 83 ILE A CA 1
ATOM 687 C C . ILE A 1 83 ? -5.121 -0.945 2.907 1.00 90.56 83 ILE A C 1
ATOM 689 O O . ILE A 1 83 ? -5.970 -0.311 2.295 1.00 90.56 83 ILE A O 1
ATOM 693 N N . LEU A 1 84 ? -5.419 -2.015 3.633 1.00 91.25 84 LEU A N 1
ATOM 694 C CA . LEU A 1 84 ? -6.778 -2.490 3.859 1.00 91.25 84 LEU A CA 1
ATOM 695 C C . LEU A 1 84 ? -7.182 -2.170 5.298 1.00 91.25 84 LEU A C 1
ATOM 697 O O . LEU A 1 84 ? -6.645 -2.756 6.235 1.00 91.25 84 LEU A O 1
ATOM 701 N N . SER A 1 85 ? -8.132 -1.259 5.465 1.00 90.31 85 SER A N 1
ATOM 702 C CA . SER A 1 85 ? -8.919 -1.137 6.689 1.00 90.31 85 SER A CA 1
ATOM 703 C C . SER A 1 85 ? -10.229 -1.888 6.497 1.00 90.31 85 SER A C 1
ATOM 705 O O . SER A 1 85 ? -10.920 -1.664 5.501 1.00 90.31 85 SER A O 1
ATOM 707 N N . LEU A 1 86 ? -10.564 -2.785 7.424 1.00 88.75 86 LEU A N 1
ATOM 708 C CA . LEU A 1 86 ? -11.832 -3.508 7.367 1.00 88.75 86 LEU A CA 1
ATOM 709 C C . LEU A 1 86 ? -13.014 -2.552 7.561 1.00 88.75 86 LEU A C 1
ATOM 711 O O . LEU A 1 86 ? -14.022 -2.705 6.890 1.00 88.75 86 LEU A O 1
ATOM 715 N N . GLU A 1 87 ? -12.890 -1.530 8.406 1.00 87.44 87 GLU A N 1
ATOM 716 C CA . GLU A 1 87 ? -13.966 -0.556 8.620 1.00 87.44 87 GLU A CA 1
ATOM 717 C C . GLU A 1 87 ? -13.931 0.639 7.653 1.00 87.44 87 GLU A C 1
ATOM 719 O O . GLU A 1 87 ? -14.989 1.175 7.331 1.00 87.44 87 GLU A O 1
ATOM 724 N N . ASP A 1 88 ? -12.754 1.048 7.157 1.00 83.69 88 ASP A N 1
ATOM 725 C CA . ASP A 1 88 ? -12.620 2.289 6.362 1.00 83.69 88 ASP A CA 1
ATOM 726 C C . ASP A 1 88 ? -12.430 2.058 4.851 1.00 83.69 88 ASP A C 1
ATOM 728 O O . ASP A 1 88 ? -12.821 2.896 4.033 1.00 83.69 88 ASP A O 1
ATOM 732 N N . GLY A 1 89 ? -11.845 0.922 4.455 1.00 84.88 89 GLY A N 1
ATOM 733 C CA . GLY A 1 89 ? -11.711 0.516 3.056 1.00 84.88 89 GLY A CA 1
ATOM 734 C C . GLY A 1 89 ? -10.308 0.259 2.559 1.00 84.88 89 GLY A C 1
ATOM 735 O O . GLY A 1 89 ? -9.352 0.121 3.322 1.00 84.88 89 GLY A O 1
ATOM 736 N N . LEU A 1 90 ? -10.205 0.133 1.237 1.00 84.75 90 LEU A N 1
ATOM 737 C CA . LEU A 1 90 ? -8.960 -0.195 0.558 1.00 84.75 90 LEU A CA 1
ATOM 738 C C . LEU A 1 90 ? -8.330 1.075 -0.008 1.00 84.75 90 LEU A C 1
ATOM 740 O O . LEU A 1 90 ? -8.866 1.709 -0.909 1.00 84.75 90 LEU A O 1
ATOM 744 N N . PHE A 1 91 ? -7.140 1.410 0.459 1.00 83.94 91 PHE A N 1
ATOM 745 C CA . PHE A 1 91 ? -6.311 2.464 -0.103 1.00 83.94 91 PHE A CA 1
ATOM 746 C C . PHE A 1 91 ? -5.356 1.830 -1.109 1.00 83.94 91 PHE A C 1
ATOM 748 O O . PHE A 1 91 ? -4.562 0.955 -0.760 1.00 83.94 91 PHE A O 1
ATOM 755 N N . THR A 1 92 ? -5.455 2.243 -2.369 1.00 79.50 92 THR A N 1
ATOM 756 C CA . THR A 1 92 ? -4.591 1.771 -3.458 1.00 79.50 92 THR A CA 1
ATOM 757 C C . THR A 1 92 ? -4.456 2.868 -4.521 1.00 79.50 92 THR A C 1
ATOM 759 O O . THR A 1 92 ? -4.941 3.982 -4.317 1.00 79.50 92 THR A O 1
ATOM 762 N N . TYR A 1 93 ? -3.755 2.618 -5.624 1.00 76.06 93 TYR A N 1
ATOM 763 C CA . TYR A 1 93 ? -3.544 3.632 -6.659 1.00 76.06 93 TYR A CA 1
ATOM 764 C C . TYR A 1 93 ? -4.531 3.464 -7.809 1.00 76.06 93 TYR A C 1
ATOM 766 O O . TYR A 1 93 ? -5.201 2.442 -7.981 1.00 76.06 93 TYR A O 1
ATOM 774 N N . TYR A 1 94 ? -4.620 4.504 -8.619 1.00 70.44 94 TYR A N 1
ATOM 775 C CA . TYR A 1 94 ? -5.365 4.508 -9.861 1.00 70.44 94 TYR A CA 1
ATOM 776 C C . TYR A 1 94 ? -4.635 5.375 -10.878 1.00 70.44 94 TYR A C 1
ATOM 778 O O . TYR A 1 94 ? -3.839 6.252 -10.538 1.00 70.44 94 TYR A O 1
ATOM 786 N N . LEU A 1 95 ? -4.910 5.083 -12.138 1.00 65.94 95 LEU A N 1
ATOM 787 C CA . LEU A 1 95 ? -4.445 5.832 -13.287 1.00 65.94 95 LEU A CA 1
ATOM 788 C C . LEU A 1 95 ? -5.652 6.447 -13.966 1.00 65.94 95 LEU A C 1
ATOM 790 O O . LEU A 1 95 ? -6.676 5.778 -14.153 1.00 65.94 95 LEU A O 1
ATOM 794 N N . HIS A 1 96 ? -5.506 7.697 -14.375 1.00 65.12 96 HIS A N 1
ATOM 795 C CA . HIS A 1 96 ? -6.423 8.300 -15.322 1.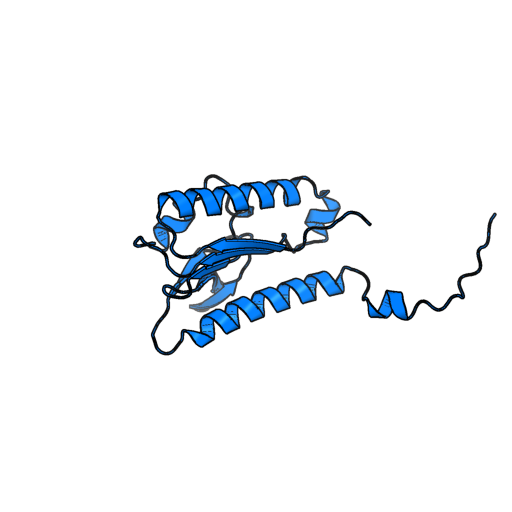00 65.12 96 HIS A CA 1
ATOM 796 C C . HIS A 1 96 ? -6.092 7.787 -16.721 1.00 65.12 96 HIS A C 1
ATOM 798 O O . HIS A 1 96 ? -4.944 7.821 -17.155 1.00 65.12 96 HIS A O 1
ATOM 804 N N . GLN A 1 97 ? -7.099 7.281 -17.423 1.00 67.12 97 GLN A N 1
ATOM 805 C CA . GLN A 1 97 ? -6.969 6.931 -18.829 1.00 67.12 97 GLN A CA 1
ATOM 806 C C . GLN A 1 97 ? -7.258 8.152 -19.698 1.00 67.12 97 GLN A C 1
ATOM 808 O O . GLN A 1 97 ? -8.182 8.925 -19.419 1.00 67.12 97 GLN A O 1
ATOM 813 N N . GLU A 1 98 ? -6.517 8.277 -20.798 1.00 55.28 98 GLU A N 1
ATOM 814 C CA . GLU A 1 98 ? -6.864 9.183 -21.891 1.00 55.28 98 GLU A CA 1
ATOM 815 C C . GLU A 1 98 ? -8.253 8.787 -22.426 1.00 55.28 98 GLU A C 1
ATOM 817 O O . GLU A 1 98 ? -8.418 7.751 -23.066 1.00 55.28 98 GLU A O 1
ATOM 822 N N . GLY A 1 99 ? -9.282 9.561 -22.067 1.00 69.69 99 GLY A N 1
ATOM 823 C CA . GLY A 1 99 ? -10.694 9.230 -22.315 1.00 69.69 99 GLY A CA 1
ATOM 824 C C . GLY A 1 99 ? -11.617 9.352 -21.095 1.00 69.69 99 GLY A C 1
ATOM 825 O O . GLY A 1 99 ? -12.825 9.193 -21.238 1.00 69.69 99 GLY A O 1
ATOM 826 N N . GLY A 1 100 ? -11.081 9.662 -19.908 1.00 65.44 100 GLY A N 1
ATOM 827 C CA . GLY A 1 100 ? -11.873 9.975 -18.708 1.00 65.44 100 GLY A 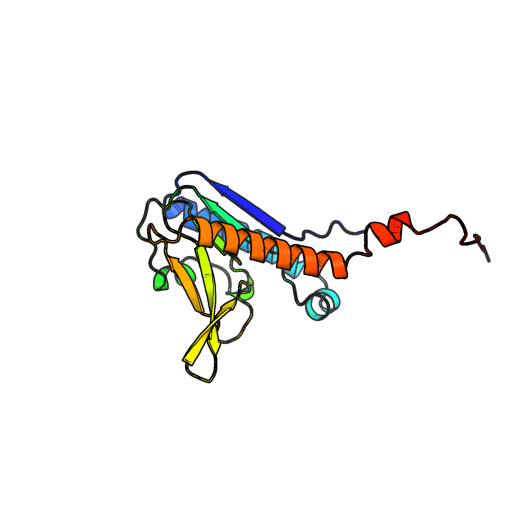CA 1
ATOM 828 C C . GLY A 1 100 ? -12.223 8.775 -17.819 1.00 65.44 100 GLY A C 1
ATOM 829 O O . GLY A 1 100 ? -12.933 8.940 -16.830 1.00 65.44 100 GLY A O 1
ATOM 830 N N . GLY A 1 101 ? -11.718 7.580 -18.139 1.00 62.88 101 GLY A N 1
ATOM 831 C CA . GLY A 1 101 ? -11.819 6.400 -17.277 1.00 62.88 101 GLY A CA 1
ATOM 832 C C . GLY A 1 101 ? -10.757 6.390 -16.174 1.00 62.88 101 GLY A C 1
ATOM 833 O O . GLY A 1 101 ? -9.683 6.970 -16.331 1.00 62.88 101 GLY A O 1
ATOM 834 N N . THR A 1 102 ? -11.028 5.704 -15.063 1.00 62.66 102 THR A N 1
ATOM 835 C CA . THR A 1 102 ? -10.019 5.379 -14.046 1.00 62.66 102 THR A CA 1
ATOM 836 C C . THR A 1 102 ? -9.784 3.876 -14.014 1.00 62.66 102 THR A C 1
ATOM 838 O O . THR A 1 102 ? -10.726 3.086 -14.007 1.00 62.66 102 THR A O 1
ATOM 841 N N . VAL A 1 103 ? -8.515 3.468 -13.997 1.00 65.56 103 VAL A N 1
ATOM 842 C CA . VAL A 1 103 ? -8.133 2.065 -13.804 1.00 65.56 103 VAL A CA 1
ATOM 843 C C . VAL A 1 103 ? -7.320 1.959 -12.537 1.00 65.56 103 VAL A C 1
ATOM 845 O O . VAL A 1 103 ? -6.342 2.675 -12.343 1.00 65.56 103 VAL A O 1
ATOM 848 N N . THR A 1 104 ? -7.726 1.052 -11.665 1.00 64.50 104 THR A N 1
ATOM 849 C CA . THR A 1 104 ? -7.016 0.767 -10.430 1.00 64.50 104 THR A CA 1
ATOM 850 C C . THR A 1 104 ? -5.666 0.121 -10.727 1.00 64.50 104 THR A C 1
ATOM 852 O O . THR A 1 104 ? -5.549 -0.822 -11.510 1.00 64.50 104 THR A O 1
ATOM 855 N N . CYS A 1 105 ? -4.627 0.640 -10.086 1.00 66.12 105 CYS A N 1
ATOM 856 C CA . CYS A 1 105 ? -3.272 0.131 -10.159 1.00 66.12 105 CYS A CA 1
ATOM 857 C C . CYS A 1 105 ? -2.760 -0.060 -8.736 1.00 66.12 105 CYS A C 1
ATOM 859 O O . CYS A 1 105 ? -2.900 0.809 -7.891 1.00 66.12 105 CYS A O 1
ATOM 861 N N . HIS A 1 106 ? -2.130 -1.185 -8.440 1.00 65.69 106 HIS A N 1
ATOM 862 C CA . HIS A 1 106 ? -1.565 -1.424 -7.113 1.00 65.69 106 HIS A CA 1
ATOM 863 C C . HIS A 1 106 ? -0.074 -1.101 -7.037 1.00 65.69 106 HIS A C 1
ATOM 865 O O . HIS A 1 106 ? 0.552 -1.433 -6.038 1.00 65.69 106 HIS A O 1
ATOM 871 N N . TYR A 1 107 ? 0.531 -0.483 -8.058 1.00 66.56 107 TYR A N 1
ATOM 872 C CA . TYR A 1 107 ? 1.957 -0.145 -8.063 1.00 66.56 107 TYR A CA 1
ATOM 873 C C . TYR A 1 107 ? 2.182 1.372 -8.111 1.00 66.56 107 TYR A C 1
ATOM 875 O O . TYR A 1 107 ? 1.687 2.022 -9.027 1.00 66.56 107 TYR A O 1
ATOM 883 N N . PRO A 1 108 ? 3.014 1.929 -7.215 1.00 55.72 108 PRO A N 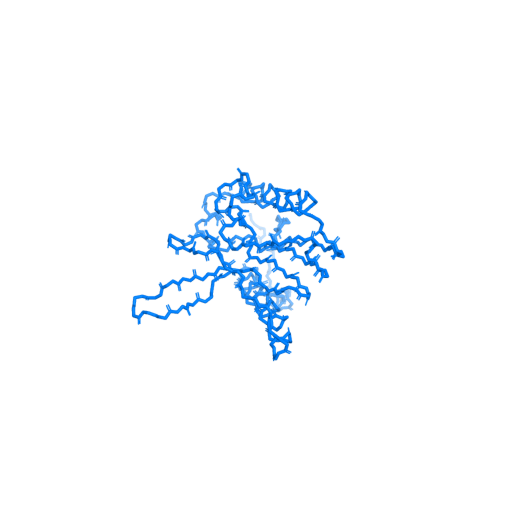1
ATOM 884 C CA . PRO A 1 108 ? 3.272 3.371 -7.144 1.00 55.72 108 PRO A CA 1
ATOM 885 C C . PRO A 1 108 ? 4.274 3.893 -8.199 1.00 55.72 108 PRO A C 1
ATOM 887 O O . PRO A 1 108 ? 4.837 4.969 -8.038 1.00 55.72 108 PRO A O 1
ATOM 890 N N . VAL A 1 109 ? 4.570 3.112 -9.246 1.00 54.56 109 VAL A N 1
ATOM 891 C CA . VAL A 1 109 ? 5.736 3.307 -10.145 1.00 54.56 109 VAL A CA 1
ATOM 892 C C . VAL A 1 109 ? 5.345 3.894 -11.505 1.00 54.56 109 VAL A C 1
ATOM 894 O O . VAL A 1 109 ? 6.153 3.930 -12.427 1.00 54.56 109 VAL A O 1
ATOM 897 N N . ILE A 1 110 ? 4.099 4.319 -11.669 1.00 55.12 110 ILE A N 1
ATOM 898 C CA . ILE A 1 110 ? 3.624 4.876 -12.933 1.00 55.12 110 ILE A CA 1
ATOM 899 C C . ILE A 1 110 ? 3.618 6.396 -12.763 1.00 55.12 110 ILE A C 1
ATOM 901 O O . ILE A 1 110 ? 3.033 6.895 -11.802 1.00 55.12 110 ILE A O 1
ATOM 905 N N . GLU A 1 111 ? 4.333 7.113 -13.636 1.00 47.44 111 GLU A N 1
ATOM 906 C CA . GLU A 1 111 ? 4.199 8.573 -13.748 1.00 47.44 111 GLU A CA 1
ATOM 907 C C . GLU A 1 111 ? 2.698 8.896 -13.889 1.00 47.44 111 GLU A C 1
ATOM 909 O O . GLU A 1 111 ? 1.994 8.204 -14.619 1.00 47.44 111 GLU A O 1
ATOM 914 N N . ASP A 1 112 ? 2.195 9.856 -13.107 1.00 51.12 112 ASP A N 1
ATOM 915 C CA . ASP A 1 112 ? 0.765 10.197 -12.947 1.00 51.12 112 ASP A CA 1
ATOM 916 C C . ASP A 1 112 ? -0.112 9.230 -12.113 1.00 51.12 112 ASP A C 1
ATOM 918 O O . ASP A 1 112 ? -1.338 9.365 -12.079 1.00 51.12 112 ASP A O 1
ATOM 922 N N . ALA A 1 113 ? 0.469 8.272 -11.378 1.00 52.78 113 ALA A N 1
ATOM 923 C CA . ALA A 1 113 ? -0.295 7.472 -10.416 1.00 52.78 113 ALA A CA 1
ATOM 924 C C . ALA A 1 113 ? -0.684 8.287 -9.175 1.00 52.78 113 ALA A C 1
ATOM 926 O O . ALA A 1 113 ? 0.166 8.711 -8.388 1.00 52.78 113 ALA A O 1
ATOM 927 N N . HIS A 1 114 ? -1.988 8.419 -8.946 1.00 56.12 114 HIS A N 1
ATOM 928 C CA . HIS A 1 114 ? -2.532 9.030 -7.740 1.00 56.12 114 HIS A CA 1
ATOM 929 C C . HIS A 1 114 ? -2.943 7.941 -6.745 1.00 56.12 114 HIS A C 1
ATOM 931 O O . HIS A 1 114 ? -3.558 6.938 -7.112 1.00 56.12 114 HIS A O 1
ATOM 937 N N . ILE A 1 115 ? -2.604 8.126 -5.468 1.00 61.31 115 ILE A N 1
ATOM 938 C CA . ILE A 1 115 ? -3.136 7.282 -4.394 1.00 61.31 115 ILE A CA 1
ATOM 939 C C . ILE A 1 115 ? -4.555 7.753 -4.075 1.00 61.31 115 ILE A C 1
ATOM 941 O O . ILE A 1 115 ? -4.778 8.951 -3.924 1.00 61.31 115 ILE A O 1
ATOM 945 N N . SER A 1 116 ? -5.530 6.844 -4.002 1.00 56.72 116 SER A N 1
ATOM 946 C CA . SER A 1 116 ? -6.848 7.158 -3.440 1.00 56.72 116 SER A CA 1
ATOM 947 C C . SER A 1 116 ? -7.421 5.995 -2.647 1.00 56.72 116 SER A C 1
ATOM 949 O O . SER A 1 116 ? -7.341 4.849 -3.090 1.00 56.72 116 SER A O 1
ATOM 951 N N . PRO A 1 117 ? -8.052 6.253 -1.486 1.00 55.72 117 PRO A N 1
ATOM 952 C CA . PRO A 1 117 ? -8.999 5.314 -0.936 1.00 55.72 117 PRO A CA 1
ATOM 953 C C . PRO A 1 117 ? -10.065 5.030 -1.980 1.00 55.72 117 PRO A C 1
ATOM 955 O O . PRO A 1 117 ? -10.772 5.915 -2.464 1.00 55.72 117 PRO A O 1
ATOM 958 N N . LEU A 1 118 ? -10.187 3.754 -2.285 1.00 58.69 118 LEU A N 1
ATOM 959 C CA . LEU A 1 118 ? -11.454 3.139 -2.595 1.00 58.69 118 LEU A CA 1
ATOM 960 C C . LEU A 1 118 ? -12.188 2.994 -1.253 1.00 58.69 118 LEU A C 1
ATOM 962 O O . LEU A 1 118 ? -12.023 2.014 -0.526 1.00 58.69 118 LEU A O 1
ATOM 966 N N . GLY A 1 119 ? -12.900 4.062 -0.880 1.00 53.06 119 GLY A N 1
ATOM 967 C CA . GLY A 1 119 ? -13.601 4.161 0.400 1.00 53.06 119 GLY A CA 1
ATOM 968 C C . GLY A 1 119 ? -14.762 3.171 0.512 1.00 53.06 119 GLY A C 1
ATOM 969 O O . GLY A 1 119 ? -15.434 2.877 -0.482 1.00 53.06 119 GLY A O 1
ATOM 970 N N . ILE A 1 120 ? -15.008 2.671 1.728 1.00 53.97 120 ILE A N 1
ATOM 971 C CA . ILE A 1 120 ? -16.134 1.773 2.004 1.00 53.97 120 ILE A CA 1
ATOM 972 C C . ILE A 1 120 ? -17.475 2.507 1.938 1.00 53.97 120 ILE A C 1
ATOM 974 O O . ILE A 1 120 ? -17.663 3.586 2.490 1.00 53.97 120 ILE A O 1
ATOM 978 N N . THR A 1 121 ? -18.433 1.859 1.278 1.00 52.34 121 THR A N 1
ATOM 979 C CA . THR A 1 121 ? -19.877 2.054 1.462 1.00 52.34 121 THR A CA 1
ATOM 980 C C . THR A 1 121 ? -20.456 0.722 1.946 1.00 52.34 121 THR A C 1
ATOM 982 O O . THR A 1 121 ? -19.919 -0.328 1.581 1.00 52.34 121 THR A O 1
ATOM 985 N N . ASP A 1 122 ? -21.533 0.732 2.741 1.00 51.59 122 ASP A N 1
ATOM 986 C CA . ASP A 1 122 ? -22.124 -0.485 3.343 1.00 51.59 122 ASP A CA 1
ATOM 987 C C . ASP A 1 122 ? -22.477 -1.580 2.316 1.00 51.59 122 ASP A C 1
ATOM 989 O O . ASP A 1 122 ? -22.473 -2.768 2.628 1.00 51.59 122 ASP A O 1
ATOM 993 N N . SER A 1 123 ? -22.720 -1.207 1.058 1.00 55.19 123 SER A N 1
ATOM 994 C CA . SER A 1 123 ? -22.993 -2.132 -0.047 1.00 55.19 123 SER A CA 1
ATOM 995 C C . SER A 1 123 ? -21.754 -2.846 -0.613 1.00 55.19 123 SER A C 1
ATOM 997 O O . SER A 1 123 ? -21.908 -3.809 -1.359 1.00 55.19 123 SER A O 1
ATOM 999 N N . ASN A 1 124 ? -20.536 -2.404 -0.279 1.00 60.47 124 ASN A N 1
ATOM 1000 C CA . ASN A 1 124 ? -19.299 -2.778 -0.979 1.00 60.47 124 ASN A CA 1
ATOM 1001 C C . ASN A 1 124 ? -18.189 -3.356 -0.085 1.00 60.47 124 ASN A C 1
ATOM 1003 O O . ASN A 1 124 ? -17.085 -3.600 -0.569 1.00 60.47 124 ASN A O 1
ATOM 1007 N N . HIS A 1 125 ? -18.450 -3.622 1.197 1.00 63.88 125 HIS A N 1
ATOM 1008 C CA . HIS A 1 125 ? -17.433 -4.128 2.131 1.00 63.88 125 HIS A CA 1
ATOM 1009 C C . HIS A 1 125 ? -16.751 -5.417 1.622 1.00 63.88 125 HIS A C 1
ATOM 1011 O O . HIS A 1 125 ? -15.523 -5.504 1.543 1.00 63.88 125 HIS A O 1
ATOM 1017 N N . ALA A 1 126 ? -17.542 -6.404 1.184 1.00 71.50 126 ALA A N 1
ATOM 1018 C CA . ALA A 1 126 ? -17.021 -7.653 0.619 1.00 71.50 126 ALA A CA 1
ATOM 1019 C C . ALA A 1 126 ? -16.239 -7.436 -0.693 1.00 71.50 126 ALA A C 1
ATOM 1021 O O . ALA A 1 126 ? -15.311 -8.192 -1.001 1.00 71.50 126 ALA A O 1
ATOM 1022 N N . SER A 1 127 ? -16.576 -6.388 -1.449 1.00 73.88 127 SER A N 1
ATOM 1023 C CA . SER A 1 127 ? -15.936 -6.050 -2.720 1.00 73.88 127 SER A CA 1
ATOM 1024 C C . SER A 1 127 ? -14.478 -5.625 -2.526 1.00 73.88 127 SER A C 1
ATOM 1026 O O . SER A 1 127 ? -13.627 -6.033 -3.313 1.00 73.88 127 SER A O 1
ATOM 1028 N N . PHE A 1 128 ? -14.142 -4.886 -1.461 1.00 77.12 128 PHE A N 1
ATOM 1029 C CA . PHE A 1 128 ? -12.761 -4.437 -1.219 1.00 77.12 128 PHE A CA 1
ATOM 1030 C C . PHE A 1 128 ? -11.840 -5.540 -0.716 1.00 77.12 128 PHE A C 1
ATOM 1032 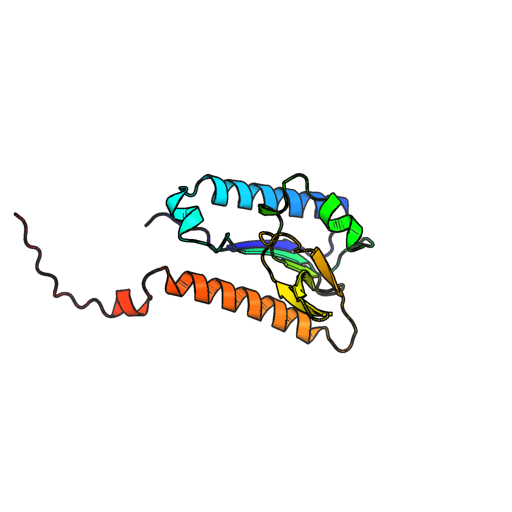O O . PHE A 1 128 ? -10.691 -5.613 -1.147 1.00 77.12 128 PHE A O 1
ATOM 1039 N N . ILE A 1 129 ? -12.347 -6.436 0.134 1.00 84.50 129 ILE A N 1
ATOM 1040 C CA . ILE A 1 129 ? -11.605 -7.639 0.531 1.00 84.50 129 ILE A CA 1
ATOM 1041 C C . ILE A 1 129 ? -11.338 -8.498 -0.708 1.00 84.50 129 ILE A C 1
ATOM 1043 O O . ILE A 1 129 ? -10.204 -8.911 -0.946 1.00 84.50 129 ILE A O 1
ATOM 1047 N N . SER A 1 130 ? -12.361 -8.709 -1.542 1.00 83.19 130 SER A N 1
ATOM 1048 C CA . SER A 1 130 ? -12.223 -9.459 -2.795 1.00 83.19 130 SER A CA 1
ATOM 1049 C C . SER A 1 130 ? -11.208 -8.809 -3.738 1.00 83.19 130 SER A C 1
ATOM 1051 O O . SER A 1 130 ? -10.390 -9.507 -4.339 1.00 83.19 130 SER A O 1
ATOM 1053 N N . LEU A 1 131 ? -11.207 -7.478 -3.836 1.00 80.44 131 LEU A N 1
ATOM 1054 C CA . LEU A 1 131 ? -10.266 -6.717 -4.655 1.00 80.44 131 LEU A CA 1
ATOM 1055 C C . LEU A 1 131 ? -8.827 -6.829 -4.130 1.00 80.44 131 LEU A C 1
ATOM 1057 O O . LEU A 1 131 ? -7.913 -7.127 -4.896 1.00 80.44 131 LEU A O 1
ATOM 1061 N N . PHE A 1 132 ? -8.631 -6.673 -2.819 1.00 86.44 132 PHE A N 1
ATOM 1062 C CA . PHE A 1 132 ? -7.340 -6.858 -2.156 1.00 86.44 132 PHE A CA 1
ATOM 1063 C C . PHE A 1 132 ? -6.772 -8.264 -2.400 1.00 86.44 132 PHE A C 1
ATOM 1065 O O . PHE A 1 132 ? -5.626 -8.414 -2.830 1.00 86.44 132 PHE A O 1
ATOM 1072 N N . VAL A 1 133 ? -7.593 -9.302 -2.197 1.00 87.19 133 VAL A N 1
ATOM 1073 C CA . VAL A 1 133 ? -7.212 -10.699 -2.459 1.00 87.19 133 VAL A CA 1
ATOM 1074 C C . VAL A 1 133 ? -6.885 -10.904 -3.936 1.00 87.19 133 VAL A C 1
ATOM 1076 O O . VAL A 1 133 ? -5.878 -11.535 -4.255 1.00 87.19 133 VAL A O 1
ATOM 1079 N N . SER A 1 134 ? -7.680 -10.333 -4.843 1.00 83.50 134 SER A N 1
ATOM 1080 C CA . SER A 1 134 ? -7.437 -10.419 -6.287 1.00 83.50 134 SER A CA 1
ATOM 1081 C C . SER A 1 134 ? -6.072 -9.839 -6.665 1.00 83.50 134 SER A C 1
ATOM 1083 O O . SER A 1 134 ? -5.333 -10.468 -7.422 1.00 83.50 134 SER A O 1
ATOM 1085 N N . TYR A 1 135 ? -5.678 -8.701 -6.084 1.00 81.38 135 TYR A N 1
ATOM 1086 C CA . TYR A 1 135 ? -4.357 -8.113 -6.324 1.00 81.38 135 TYR A CA 1
ATOM 1087 C C . TYR A 1 135 ? -3.208 -8.928 -5.742 1.00 81.38 135 TYR A C 1
ATOM 1089 O O . TYR A 1 135 ? -2.173 -9.063 -6.402 1.00 81.38 135 TYR A O 1
ATOM 1097 N N . ILE A 1 136 ? -3.383 -9.518 -4.554 1.00 85.31 136 ILE A N 1
ATOM 1098 C CA . ILE A 1 136 ? -2.407 -10.475 -4.014 1.00 85.31 136 ILE A CA 1
ATOM 1099 C C . ILE A 1 136 ? -2.239 -11.645 -4.985 1.00 85.31 136 ILE A C 1
ATOM 1101 O O . ILE A 1 136 ? -1.116 -11.967 -5.367 1.00 85.31 136 ILE A O 1
ATOM 1105 N N . MET A 1 137 ? -3.339 -12.258 -5.426 1.00 83.88 137 MET A N 1
ATOM 1106 C CA . MET A 1 137 ? -3.300 -13.423 -6.314 1.00 83.88 137 MET A CA 1
ATOM 1107 C C . MET A 1 137 ? -2.684 -13.092 -7.672 1.00 83.88 137 MET A C 1
ATOM 1109 O O . MET A 1 137 ? -1.873 -13.865 -8.188 1.00 83.88 137 MET A O 1
ATOM 1113 N N . GLN A 1 138 ? -3.003 -11.926 -8.235 1.00 78.25 138 GLN A N 1
ATOM 1114 C CA . GLN A 1 138 ? -2.383 -11.436 -9.463 1.00 78.25 138 GLN A CA 1
ATOM 1115 C C . GLN A 1 138 ? -0.870 -11.248 -9.285 1.00 78.25 138 GLN A C 1
ATOM 1117 O O . GLN A 1 138 ? -0.094 -11.663 -10.149 1.00 78.25 138 GLN A O 1
ATOM 1122 N N . HIS A 1 139 ? -0.441 -10.661 -8.161 1.00 77.88 139 HIS A N 1
ATOM 1123 C CA . HIS A 1 139 ? 0.974 -10.481 -7.851 1.00 77.88 139 HIS A CA 1
ATOM 1124 C C . HIS A 1 139 ? 1.692 -11.830 -7.723 1.00 77.88 139 HIS A C 1
ATOM 1126 O O . HIS A 1 139 ? 2.652 -12.081 -8.449 1.00 77.88 139 HIS A O 1
ATOM 1132 N N . LEU A 1 140 ? 1.184 -12.739 -6.891 1.00 76.69 140 LEU A N 1
ATOM 1133 C CA . LEU A 1 140 ? 1.769 -14.068 -6.696 1.00 76.69 140 LEU A CA 1
ATOM 1134 C C . LEU A 1 140 ? 1.829 -14.875 -7.999 1.00 76.69 140 LEU A C 1
ATOM 1136 O O . LEU A 1 140 ? 2.842 -15.507 -8.285 1.00 76.69 140 LEU A O 1
ATOM 1140 N N . SER A 1 141 ? 0.794 -14.798 -8.837 1.00 75.12 141 SER A N 1
ATOM 1141 C CA . SER A 1 141 ? 0.785 -15.449 -10.154 1.00 75.12 141 SER A CA 1
ATOM 1142 C C . SER A 1 141 ? 1.878 -14.900 -11.075 1.00 75.12 141 SER A C 1
ATOM 1144 O O . SER A 1 141 ? 2.510 -15.653 -11.817 1.00 75.12 141 SER A O 1
ATOM 1146 N N . SER A 1 142 ? 2.141 -13.590 -11.017 1.00 68.38 142 SER A N 1
ATOM 1147 C CA . SER A 1 142 ? 3.232 -12.969 -11.777 1.00 68.38 142 SER A CA 1
ATOM 1148 C C . SER A 1 142 ? 4.617 -13.396 -11.274 1.00 68.38 142 SER A C 1
ATOM 1150 O O . SER A 1 142 ? 5.524 -13.581 -12.085 1.00 68.38 142 SER A O 1
ATOM 1152 N N . CYS A 1 143 ? 4.756 -13.644 -9.967 1.00 66.31 143 CYS A N 1
ATOM 1153 C CA . CYS A 1 143 ? 5.972 -14.178 -9.354 1.00 66.31 143 CYS A CA 1
ATOM 1154 C C . CYS A 1 143 ? 6.198 -15.659 -9.703 1.00 66.31 143 CYS A C 1
ATOM 1156 O O . CYS A 1 143 ? 7.310 -16.038 -10.067 1.00 66.31 143 CYS A O 1
ATOM 1158 N N . ASN A 1 144 ? 5.142 -16.479 -9.679 1.00 54.62 144 ASN A N 1
ATOM 1159 C CA . ASN A 1 144 ? 5.198 -17.912 -10.000 1.00 54.62 144 ASN A CA 1
ATOM 1160 C C . ASN A 1 144 ? 5.493 -18.194 -11.474 1.00 54.62 144 ASN A C 1
ATOM 1162 O O . ASN A 1 144 ? 6.032 -19.240 -11.804 1.00 54.62 144 ASN A O 1
ATOM 1166 N N . ARG A 1 145 ? 5.192 -17.262 -12.384 1.00 51.84 145 ARG A N 1
ATOM 1167 C CA . ARG A 1 145 ? 5.647 -17.365 -13.781 1.00 51.84 145 ARG A CA 1
ATOM 1168 C C . ARG A 1 145 ? 7.166 -17.216 -13.925 1.00 51.84 145 ARG A C 1
ATOM 1170 O O . ARG A 1 145 ? 7.700 -17.471 -15.001 1.00 51.84 145 ARG A O 1
ATOM 1177 N N . GLN A 1 146 ? 7.841 -16.731 -12.883 1.00 47.78 146 GLN A N 1
ATOM 1178 C CA . GLN A 1 146 ? 9.241 -16.307 -12.909 1.00 47.78 146 GLN A CA 1
ATOM 1179 C C . GLN A 1 146 ? 10.142 -17.175 -12.022 1.00 47.78 146 GLN A C 1
ATOM 1181 O O . GLN A 1 146 ? 11.312 -17.361 -12.357 1.00 47.78 146 GLN A O 1
ATOM 1186 N N . SER A 1 147 ? 9.616 -17.757 -10.942 1.00 47.03 147 SER A N 1
ATOM 1187 C CA . SER A 1 147 ? 10.207 -18.938 -10.307 1.00 47.03 147 SER A CA 1
ATOM 1188 C C . SER A 1 147 ? 9.755 -20.165 -11.090 1.00 47.03 147 SER A C 1
ATOM 1190 O O . SER A 1 147 ? 8.554 -20.331 -11.246 1.00 47.03 147 SER A O 1
ATOM 1192 N N . GLY A 1 148 ? 10.666 -21.005 -11.596 1.00 44.09 148 GLY A N 1
ATOM 1193 C CA . GLY A 1 148 ? 10.282 -22.247 -12.284 1.00 44.09 148 GLY A CA 1
ATOM 1194 C C . GLY A 1 148 ? 9.138 -22.944 -11.543 1.00 44.09 148 GLY A C 1
ATOM 1195 O O . GLY A 1 148 ? 9.200 -23.081 -10.322 1.00 44.09 148 GLY A O 1
ATOM 1196 N N . ASP A 1 149 ? 8.070 -23.269 -12.269 1.00 42.03 149 ASP A N 1
ATOM 1197 C CA . ASP A 1 149 ? 6.837 -23.824 -11.716 1.00 42.03 149 ASP A CA 1
ATOM 1198 C C . ASP A 1 149 ? 7.162 -24.980 -10.754 1.00 42.03 149 ASP A C 1
ATOM 1200 O O . ASP A 1 149 ? 8.069 -25.773 -11.020 1.00 42.03 149 ASP A O 1
ATOM 1204 N N . LEU A 1 150 ? 6.445 -25.108 -9.640 1.00 41.97 150 LEU A N 1
ATOM 1205 C CA . LEU A 1 150 ? 6.603 -26.249 -8.731 1.00 41.97 150 LEU A CA 1
ATOM 1206 C C . LEU A 1 150 ? 6.370 -27.565 -9.496 1.00 41.97 150 LEU A C 1
ATOM 1208 O O . LEU A 1 150 ? 7.053 -28.557 -9.252 1.00 41.97 150 LEU A O 1
ATOM 1212 N N . VAL A 1 151 ? 5.505 -27.522 -10.517 1.00 44.66 151 VAL A N 1
ATOM 1213 C CA . VAL A 1 151 ? 5.337 -28.589 -11.509 1.00 44.66 151 VAL A CA 1
ATOM 1214 C C . VAL A 1 151 ? 6.647 -28.878 -12.244 1.00 44.66 151 VAL A C 1
ATOM 1216 O O . VAL A 1 151 ? 7.025 -30.034 -12.333 1.00 44.66 151 VAL A O 1
ATOM 1219 N N . SER A 1 152 ? 7.400 -27.864 -12.680 1.00 42.44 152 SER A N 1
ATOM 1220 C CA . SER A 1 152 ? 8.696 -28.042 -13.362 1.00 42.44 152 SER A CA 1
ATOM 1221 C C . SER A 1 152 ? 9.782 -28.680 -12.483 1.00 42.44 152 SER A C 1
ATOM 1223 O O . SER A 1 152 ? 10.654 -29.384 -12.996 1.00 42.44 152 SER A O 1
ATOM 1225 N N . TYR A 1 153 ? 9.711 -28.487 -11.160 1.00 46.34 153 TYR A N 1
ATOM 1226 C CA . TYR A 1 153 ? 10.579 -29.174 -10.198 1.00 46.34 153 TYR A CA 1
ATOM 1227 C C . TYR A 1 153 ? 10.138 -30.619 -9.944 1.00 46.34 153 TYR A C 1
ATOM 1229 O O . TYR A 1 153 ? 10.989 -31.488 -9.780 1.00 46.34 153 TYR A O 1
ATOM 1237 N N . LEU A 1 154 ? 8.830 -30.885 -9.954 1.00 44.34 154 LEU A N 1
ATOM 1238 C CA . LEU A 1 154 ? 8.260 -32.223 -9.766 1.00 44.34 154 LEU A CA 1
ATOM 1239 C C . LEU A 1 154 ? 8.313 -33.088 -11.038 1.00 44.34 154 LEU A C 1
ATOM 1241 O O . LEU A 1 154 ? 8.352 -34.311 -10.941 1.00 44.34 154 LEU A O 1
ATOM 1245 N N . THR A 1 155 ? 8.352 -32.479 -12.226 1.00 43.91 155 THR A N 1
ATOM 1246 C CA . THR A 1 155 ? 8.461 -33.176 -13.519 1.00 43.91 155 THR A CA 1
ATOM 1247 C C . THR A 1 155 ? 9.901 -33.378 -13.987 1.00 43.91 155 THR A C 1
ATOM 1249 O O . THR A 1 155 ? 10.114 -33.975 -15.041 1.00 43.91 155 THR A O 1
ATOM 1252 N N . ARG A 1 156 ? 10.909 -32.910 -13.236 1.00 40.88 156 ARG A N 1
ATOM 1253 C CA . ARG A 1 156 ? 12.305 -33.305 -13.467 1.00 40.88 156 ARG A CA 1
ATOM 1254 C C . ARG A 1 156 ? 12.487 -34.756 -13.019 1.00 40.88 156 ARG A C 1
ATOM 1256 O O . ARG A 1 156 ? 12.843 -35.037 -11.879 1.00 40.88 156 ARG A O 1
ATOM 1263 N N . SER A 1 157 ? 12.222 -35.686 -13.932 1.00 38.19 157 SER A N 1
ATOM 1264 C CA . SER A 1 157 ? 12.626 -37.081 -13.784 1.00 38.19 157 SER A CA 1
ATOM 1265 C C . SER A 1 157 ? 14.157 -37.187 -13.689 1.00 38.19 157 SER A C 1
ATOM 1267 O O . SER A 1 157 ? 14.864 -36.388 -14.312 1.00 38.19 157 SER A O 1
ATOM 1269 N N . PRO A 1 158 ? 14.700 -38.172 -12.950 1.00 43.81 158 PRO A N 1
ATOM 1270 C CA . PRO A 1 158 ? 16.138 -38.398 -12.828 1.00 43.81 158 PRO A CA 1
ATOM 1271 C C . PRO A 1 158 ? 16.691 -38.959 -14.145 1.00 43.81 158 PRO A C 1
ATOM 1273 O O . PRO A 1 158 ? 16.845 -40.164 -14.317 1.00 43.81 158 PRO A O 1
ATOM 1276 N N . SER A 1 159 ? 16.937 -38.088 -15.118 1.00 45.69 159 SER A N 1
ATOM 1277 C CA . SER A 1 159 ? 17.466 -38.487 -16.427 1.00 45.69 159 SER A CA 1
ATOM 1278 C C . SER A 1 159 ? 18.408 -37.456 -17.050 1.00 45.69 159 SER A C 1
ATOM 1280 O O . SER A 1 159 ? 18.653 -37.503 -18.252 1.00 45.69 159 SER A O 1
ATOM 1282 N N . GLU A 1 160 ? 18.997 -36.564 -16.253 1.00 39.25 160 GLU A N 1
ATOM 1283 C CA . GLU A 1 160 ? 20.193 -35.830 -16.672 1.00 39.25 160 GLU A CA 1
ATOM 1284 C C . GLU A 1 160 ? 21.415 -36.577 -16.133 1.00 39.25 160 GLU A C 1
ATOM 1286 O O . GLU A 1 160 ? 21.738 -36.536 -14.946 1.00 39.25 160 GLU A O 1
ATOM 1291 N N . LYS A 1 161 ? 22.049 -37.346 -17.026 1.00 38.28 161 LYS A N 1
ATOM 1292 C CA . LYS A 1 161 ? 23.351 -37.970 -16.791 1.00 38.28 161 LYS A CA 1
ATOM 1293 C C . LYS A 1 161 ? 24.332 -36.894 -16.323 1.00 38.28 161 LYS A C 1
ATOM 1295 O O . LYS A 1 161 ? 24.569 -35.924 -17.039 1.00 38.28 161 LYS A O 1
ATOM 1300 N N . LEU A 1 162 ? 24.923 -37.116 -15.151 1.00 38.91 162 LEU A N 1
ATOM 1301 C CA . LEU A 1 162 ? 26.194 -36.519 -14.756 1.00 38.91 162 LEU A CA 1
ATOM 1302 C C . LEU A 1 162 ? 27.234 -36.894 -15.818 1.00 38.91 162 LEU A C 1
ATOM 1304 O O . LEU A 1 162 ? 27.737 -38.016 -15.823 1.00 38.91 162 LEU A O 1
ATOM 1308 N N . PHE A 1 163 ? 27.524 -35.974 -16.730 1.00 33.66 163 PHE A N 1
ATOM 1309 C CA . PHE A 1 163 ? 28.788 -35.974 -17.450 1.00 33.66 163 PHE A CA 1
ATOM 1310 C C . PHE A 1 163 ? 29.716 -35.037 -16.684 1.00 33.66 163 PHE A C 1
ATOM 1312 O O . PHE A 1 163 ? 29.538 -33.821 -16.697 1.00 33.66 163 PHE A O 1
ATOM 1319 N N . PHE A 1 164 ? 30.632 -35.644 -15.934 1.00 36.81 164 PHE A N 1
ATOM 1320 C CA . PHE A 1 164 ? 31.880 -34.999 -15.563 1.00 36.81 164 PHE A CA 1
ATOM 1321 C C . PHE A 1 164 ? 32.800 -35.101 -16.777 1.00 36.81 164 PHE A C 1
ATOM 1323 O O . PHE A 1 164 ? 33.075 -36.218 -17.209 1.00 36.81 164 PHE A O 1
ATOM 1330 N N . ASP A 1 165 ? 33.239 -33.953 -17.277 1.00 36.16 165 ASP A N 1
ATOM 1331 C CA . ASP A 1 165 ? 34.563 -33.747 -17.867 1.00 36.16 165 ASP A CA 1
ATOM 1332 C C . ASP A 1 165 ? 35.126 -32.454 -17.258 1.00 36.16 165 ASP A C 1
ATOM 1334 O O . ASP A 1 165 ? 34.351 -31.469 -17.153 1.00 36.16 165 ASP A O 1
#

Secondary structure (DSSP, 8-state):
------EEEEE-SEEEHHHHHHHHHHHHHHHHHHHHTS-HHHHHH---PPEEEEEESEEES---HHHHGGG-SS-GGGS-SEEEETTTEEEEEEEE-TTS-EEEE--TTSTTPEEEEEE--TTSHHHHHHHHHHHHHHHHHHHHTTS--HHHHHS--S-------

pLDDT: mean 71.95, std 17.8, range [33.66, 95.31]

Foldseek 3Di:
DPPQQQADEAEEEEDEPVRVLVVFQVQLVVLCVNQVPDDPVCVVVCVRRRAYEYEYQYYPDDDAQVCPCVSYPDDLQSGHLWYAHLQWAIKHKWAQDPPGDIDTGSGSPDVRIGIDGPTDDPVCSVVRVVVVVVVVVVSVVVVCVVPPHPVNVVPPDPPDDPDDD

Organism: NCBI:txid1160281

Radius of gyration: 18.87 Å; chains: 1; bounding box: 58×53×38 Å

Sequence (165 aa):
MSEAVYAIGEVKSVIRRRDFINAINKLSMQKKLILDSRDEKFRKKYKHQPLSFLICEKLDFNCKVSDLSELYELPSIYHHNMILSLEDGLFTYYLHQEGGGTVTCHYPVIEDAHISPLGITDSNHASFISLFVSYIMQHLSSCNRQSGDLVSYLTRSPSEKLFFD